Protein AF-A0A4V2LS46-F1 (afdb_monomer_lite)

Structure (mmCIF, N/CA/C/O backbone):
data_AF-A0A4V2LS46-F1
#
_entry.id   AF-A0A4V2LS46-F1
#
loop_
_atom_site.group_PDB
_atom_site.id
_atom_site.type_symbol
_atom_site.label_atom_id
_atom_site.label_alt_id
_atom_site.label_comp_id
_atom_site.label_asym_id
_atom_site.label_entity_id
_atom_site.label_seq_id
_atom_site.pdbx_PDB_ins_code
_atom_site.Cartn_x
_atom_site.Cartn_y
_atom_site.Cartn_z
_atom_site.occupancy
_atom_site.B_iso_or_equiv
_atom_site.auth_seq_id
_atom_site.auth_comp_id
_atom_site.auth_asym_id
_atom_site.auth_atom_id
_atom_site.pdbx_PDB_model_num
ATOM 1 N N . MET A 1 1 ? -4.763 -1.444 -13.322 1.00 91.62 1 MET A N 1
ATOM 2 C CA . MET A 1 1 ? -3.681 -0.440 -13.292 1.00 91.62 1 MET A CA 1
ATOM 3 C C . MET A 1 1 ? -2.471 -1.110 -12.683 1.00 91.62 1 MET A C 1
ATOM 5 O O . MET A 1 1 ? -2.645 -1.791 -11.683 1.00 91.62 1 MET A O 1
ATOM 9 N N . GLN A 1 2 ? -1.291 -0.934 -13.269 1.00 95.69 2 GLN A N 1
ATOM 10 C CA . GLN A 1 2 ? -0.051 -1.439 -12.686 1.00 95.69 2 GLN A CA 1
ATOM 11 C C . GLN A 1 2 ? 0.590 -0.338 -11.835 1.00 95.69 2 GLN A C 1
ATOM 13 O O . GLN A 1 2 ? 0.689 0.803 -12.288 1.00 95.69 2 GLN A O 1
ATOM 18 N N . ILE A 1 3 ? 0.989 -0.669 -10.609 1.00 96.00 3 ILE A N 1
ATOM 19 C CA . ILE A 1 3 ? 1.725 0.215 -9.697 1.00 96.00 3 ILE A CA 1
ATOM 20 C C . ILE A 1 3 ? 2.957 -0.504 -9.150 1.00 96.00 3 ILE A C 1
ATOM 22 O O . ILE A 1 3 ? 3.035 -1.727 -9.210 1.00 96.00 3 ILE A O 1
ATOM 26 N N . PHE A 1 4 ? 3.883 0.246 -8.559 1.00 97.06 4 PHE A N 1
ATOM 27 C CA . PHE A 1 4 ? 4.908 -0.321 -7.688 1.00 97.06 4 PHE A CA 1
ATOM 28 C C . PHE A 1 4 ? 4.479 -0.128 -6.236 1.00 97.06 4 PHE A C 1
ATOM 30 O O . PHE A 1 4 ? 4.327 1.003 -5.778 1.00 97.06 4 PHE A O 1
ATOM 37 N N . LEU A 1 5 ? 4.261 -1.228 -5.520 1.00 96.44 5 LEU A N 1
ATOM 38 C CA . LEU A 1 5 ? 3.952 -1.229 -4.096 1.00 96.44 5 LEU A CA 1
ATOM 39 C C . LEU A 1 5 ? 5.182 -1.739 -3.349 1.00 96.44 5 LEU A C 1
ATOM 41 O O . LEU A 1 5 ? 5.558 -2.895 -3.500 1.00 96.44 5 LEU A O 1
ATOM 45 N N . ASN A 1 6 ? 5.826 -0.871 -2.565 1.00 95.38 6 ASN A N 1
ATOM 46 C CA . ASN A 1 6 ? 7.048 -1.197 -1.815 1.00 95.38 6 ASN A CA 1
ATOM 47 C C . ASN A 1 6 ? 8.174 -1.795 -2.687 1.00 95.38 6 ASN A C 1
ATOM 49 O O . ASN A 1 6 ? 8.916 -2.665 -2.243 1.00 95.38 6 ASN A O 1
ATOM 53 N N . GLY A 1 7 ? 8.296 -1.325 -3.933 1.00 95.62 7 GLY A N 1
ATOM 54 C CA . GLY A 1 7 ? 9.304 -1.787 -4.895 1.00 95.62 7 GLY A CA 1
ATOM 55 C C . GLY A 1 7 ? 8.880 -2.982 -5.753 1.00 95.62 7 GLY A C 1
ATOM 56 O O . GLY A 1 7 ? 9.569 -3.300 -6.719 1.00 95.62 7 GLY A O 1
ATOM 57 N N . GLU A 1 8 ? 7.730 -3.597 -5.477 1.00 97.56 8 GLU A N 1
ATOM 58 C CA . GLU A 1 8 ? 7.210 -4.721 -6.256 1.00 97.56 8 GLU A CA 1
ATOM 59 C C . GLU A 1 8 ? 6.126 -4.267 -7.236 1.00 97.56 8 GLU A C 1
ATOM 61 O O . GLU A 1 8 ? 5.197 -3.540 -6.872 1.00 97.56 8 GLU A O 1
ATOM 66 N N . ALA A 1 9 ? 6.230 -4.703 -8.493 1.00 97.50 9 ALA A N 1
ATOM 67 C CA . ALA A 1 9 ? 5.193 -4.457 -9.486 1.00 97.50 9 ALA A CA 1
ATOM 68 C C . ALA A 1 9 ? 3.920 -5.231 -9.105 1.00 97.50 9 A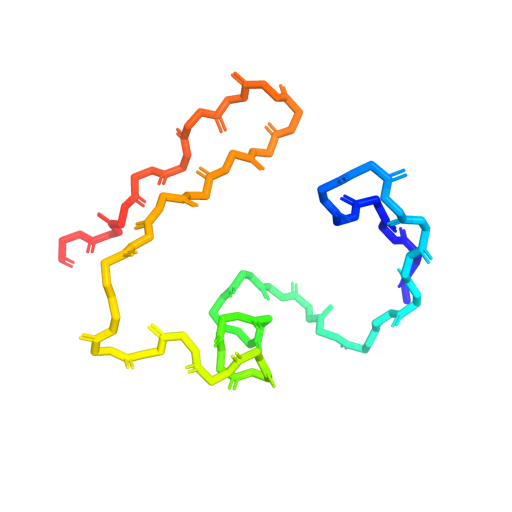LA A C 1
ATOM 70 O O . ALA A 1 9 ? 3.934 -6.456 -8.999 1.00 97.50 9 ALA A O 1
ATOM 71 N N . LYS A 1 10 ? 2.811 -4.512 -8.922 1.00 97.31 10 LYS A N 1
ATOM 72 C CA . LYS A 1 10 ? 1.503 -5.064 -8.571 1.00 97.31 10 LYS A CA 1
ATOM 73 C C . LYS A 1 10 ? 0.440 -4.528 -9.521 1.00 97.31 10 LYS A C 1
ATOM 75 O O . LYS A 1 10 ? 0.268 -3.317 -9.668 1.00 97.31 10 LYS A O 1
ATOM 80 N N . ASP A 1 11 ? -0.325 -5.434 -10.117 1.00 97.38 11 ASP A N 1
ATOM 81 C CA . ASP A 1 11 ? -1.569 -5.079 -10.789 1.00 97.38 11 ASP A CA 1
ATOM 82 C C . ASP A 1 11 ? -2.695 -4.909 -9.766 1.00 97.38 11 ASP A C 1
ATOM 84 O O . ASP A 1 11 ? -2.866 -5.709 -8.848 1.00 97.38 11 ASP A O 1
ATOM 88 N N . THR A 1 12 ? -3.475 -3.843 -9.917 1.00 96.06 12 THR A N 1
ATOM 89 C CA . THR A 1 12 ? -4.608 -3.535 -9.043 1.00 96.06 12 THR A CA 1
ATOM 90 C C . THR A 1 12 ? -5.792 -2.986 -9.833 1.00 96.06 12 THR A C 1
ATOM 92 O O . THR A 1 12 ? -5.643 -2.299 -10.852 1.00 96.06 12 THR A O 1
ATOM 95 N N . THR A 1 13 ? -6.997 -3.280 -9.355 1.00 97.06 13 THR A N 1
ATOM 96 C CA . THR A 1 13 ? -8.244 -2.669 -9.830 1.00 97.06 13 THR A CA 1
ATOM 97 C C . THR A 1 13 ? -8.652 -1.447 -9.007 1.00 97.06 13 THR A C 1
ATOM 99 O O . THR A 1 13 ? -9.606 -0.761 -9.382 1.00 97.06 13 THR A O 1
ATOM 102 N N . CYS A 1 14 ? -7.951 -1.161 -7.903 1.00 97.06 14 CYS A N 1
ATOM 103 C CA . CYS A 1 14 ? -8.207 -0.004 -7.055 1.00 97.06 14 CYS A CA 1
ATOM 104 C C . CYS A 1 14 ? -8.034 1.295 -7.847 1.00 97.06 14 CYS A C 1
ATOM 106 O O . CYS A 1 14 ? -7.106 1.454 -8.643 1.00 97.06 14 CYS A O 1
ATOM 108 N N . ARG A 1 15 ? -8.936 2.247 -7.606 1.00 95.69 15 ARG A N 1
ATOM 109 C CA . ARG A 1 15 ? -8.961 3.551 -8.288 1.00 95.69 15 ARG A CA 1
ATOM 110 C C . ARG A 1 15 ? -8.477 4.697 -7.410 1.00 95.69 15 ARG A C 1
ATOM 112 O O . ARG A 1 15 ? -8.277 5.801 -7.902 1.00 95.69 15 ARG A O 1
ATOM 119 N N . ASN A 1 16 ? -8.331 4.456 -6.113 1.00 94.19 16 ASN A N 1
ATOM 120 C CA . ASN A 1 16 ? -7.847 5.429 -5.147 1.00 94.19 16 ASN A CA 1
ATOM 121 C C . ASN A 1 16 ? -7.153 4.724 -3.974 1.00 94.19 16 ASN A C 1
ATOM 123 O O . ASN A 1 16 ? -7.220 3.501 -3.832 1.00 94.19 16 ASN A O 1
ATOM 127 N N . LEU A 1 17 ? -6.493 5.519 -3.133 1.00 92.94 17 LEU A N 1
ATOM 128 C CA . LEU A 1 17 ? -5.720 5.007 -2.008 1.00 92.94 17 LEU A CA 1
ATOM 129 C C . LEU A 1 17 ? -6.593 4.342 -0.934 1.00 92.94 17 LEU A C 1
ATOM 131 O O . LEU A 1 17 ? -6.166 3.354 -0.348 1.00 92.94 17 LEU A O 1
ATOM 135 N N . LEU A 1 18 ? -7.813 4.839 -0.703 1.00 93.50 18 LEU A N 1
ATOM 136 C CA . LEU A 1 18 ? -8.733 4.258 0.280 1.00 93.50 18 LEU A CA 1
ATOM 137 C C . LEU A 1 18 ? -9.058 2.798 -0.062 1.00 93.50 18 LEU A C 1
ATOM 139 O O . LEU A 1 18 ? -8.911 1.925 0.786 1.00 93.50 18 LEU A O 1
ATOM 143 N N . GLN A 1 19 ? -9.417 2.530 -1.319 1.00 95.81 19 GLN A N 1
ATOM 144 C CA . GLN A 1 19 ? -9.685 1.172 -1.802 1.00 95.81 19 GLN A CA 1
ATOM 145 C C . GLN A 1 19 ? -8.463 0.263 -1.666 1.00 95.81 19 GLN A C 1
ATOM 147 O O . GLN A 1 19 ? -8.607 -0.897 -1.299 1.00 95.81 19 GLN A O 1
ATOM 152 N N . LEU A 1 20 ? -7.263 0.785 -1.939 1.00 95.56 20 LEU A N 1
ATOM 153 C CA . LEU A 1 20 ? -6.029 0.009 -1.820 1.00 95.56 20 LEU A CA 1
ATOM 154 C C . LEU A 1 20 ? -5.708 -0.327 -0.355 1.00 95.56 20 LEU A C 1
ATOM 156 O O . LEU A 1 20 ? -5.341 -1.455 -0.050 1.00 95.56 20 LEU A O 1
ATOM 160 N N . VAL A 1 21 ? -5.880 0.625 0.563 1.00 94.00 21 VAL A N 1
ATOM 161 C CA . VAL A 1 21 ? -5.708 0.411 2.012 1.00 94.00 21 VAL A CA 1
ATOM 162 C C . VAL A 1 21 ? -6.702 -0.626 2.547 1.00 94.00 21 VAL A C 1
ATOM 164 O O . VAL A 1 21 ? -6.324 -1.448 3.383 1.00 94.00 21 VAL A O 1
ATOM 167 N N . GLN A 1 22 ? -7.942 -0.600 2.051 1.00 94.50 22 GLN A N 1
ATOM 168 C CA . GLN 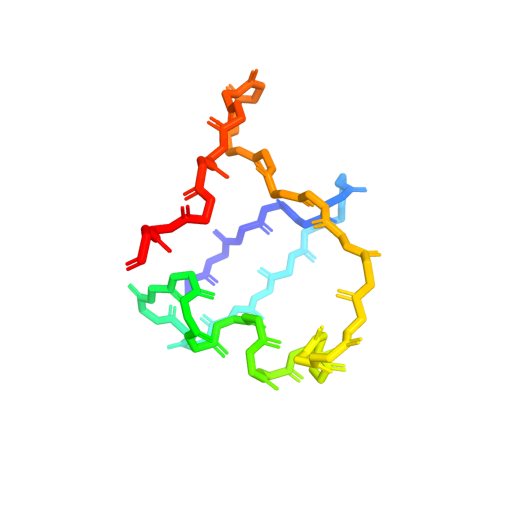A 1 22 ? -8.981 -1.579 2.374 1.00 94.50 22 GLN A CA 1
ATOM 169 C C . GLN A 1 22 ? -8.646 -2.972 1.843 1.00 94.50 22 GLN A C 1
ATOM 171 O O . GLN A 1 22 ? -8.696 -3.932 2.605 1.00 94.50 22 GLN A O 1
ATOM 176 N N . GLU A 1 23 ? -8.246 -3.080 0.571 1.00 96.50 23 GLU A N 1
ATOM 177 C CA . GLU A 1 23 ? -7.822 -4.345 -0.048 1.00 96.50 23 GLU A CA 1
ATOM 178 C C 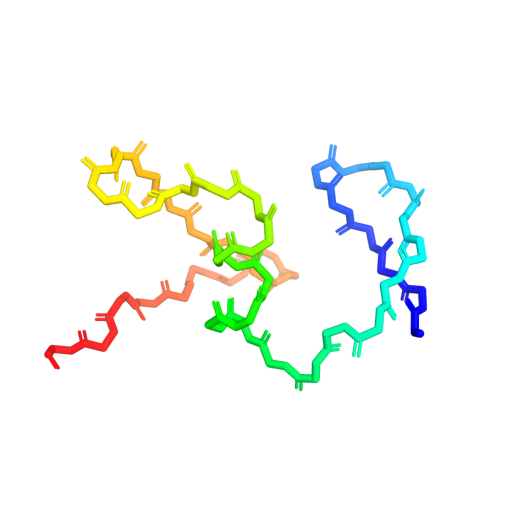. GLU A 1 23 ? -6.643 -4.982 0.705 1.00 96.50 23 GLU A C 1
ATOM 180 O O . GLU A 1 23 ? -6.574 -6.198 0.840 1.00 96.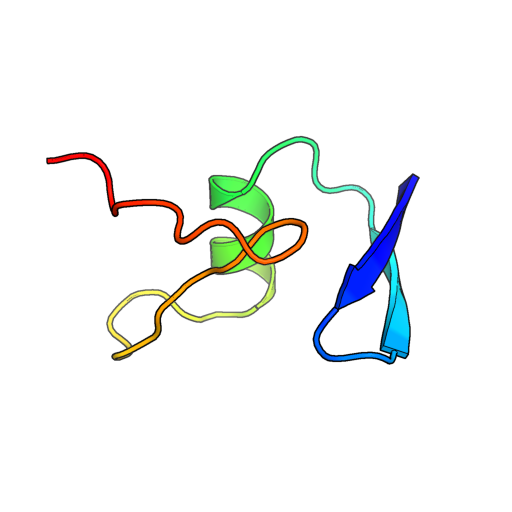50 23 GLU A O 1
ATOM 185 N N . LEU A 1 24 ? -5.724 -4.162 1.219 1.00 95.19 24 LEU A N 1
ATOM 186 C CA . LEU A 1 24 ? -4.561 -4.612 1.987 1.00 95.19 24 LEU A CA 1
ATOM 187 C C . LEU A 1 24 ? -4.862 -4.863 3.477 1.00 95.19 24 LEU A C 1
ATOM 189 O O . LEU A 1 24 ? -3.941 -5.169 4.239 1.00 95.19 24 LEU A O 1
ATOM 193 N N . GLU A 1 25 ? -6.115 -4.697 3.912 1.00 96.50 25 GLU A N 1
ATOM 194 C CA . GLU A 1 25 ? -6.557 -4.881 5.300 1.00 96.50 25 GLU A CA 1
ATOM 195 C C . GLU A 1 25 ? -5.686 -4.101 6.304 1.00 96.50 25 GLU A C 1
ATOM 197 O O . GLU A 1 25 ? -5.266 -4.607 7.353 1.00 96.50 25 GLU A O 1
ATOM 202 N N . LEU A 1 26 ? -5.339 -2.859 5.953 1.00 94.00 26 LEU A N 1
ATOM 203 C CA . LEU A 1 26 ? -4.475 -1.999 6.769 1.00 94.00 26 LEU A CA 1
ATOM 204 C C . LEU A 1 26 ? -5.262 -1.093 7.726 1.00 94.00 26 LEU A C 1
ATOM 206 O O . LEU A 1 26 ? -4.663 -0.393 8.545 1.00 94.00 26 LEU A O 1
ATOM 210 N N . GLU A 1 27 ? -6.593 -1.106 7.662 1.00 90.75 27 GLU A N 1
ATOM 211 C CA . GLU A 1 27 ? -7.447 -0.359 8.587 1.00 90.75 27 GLU A CA 1
ATOM 212 C C . GLU A 1 27 ? -7.184 -0.770 10.047 1.00 90.75 27 GLU A C 1
ATOM 214 O O . GLU A 1 27 ? -6.933 -1.931 10.366 1.00 90.75 27 GLU A O 1
ATOM 219 N N . GLY A 1 28 ? -7.151 0.211 10.952 1.00 89.81 28 GLY A N 1
ATOM 220 C CA . GLY A 1 28 ? -6.788 -0.004 12.359 1.00 89.81 28 GLY A CA 1
ATOM 221 C C . GLY A 1 28 ? -5.297 -0.277 12.621 1.00 89.81 28 GLY A C 1
ATOM 222 O O . GLY A 1 28 ? -4.873 -0.238 13.777 1.00 89.81 28 GLY A O 1
ATOM 223 N N . LYS A 1 29 ? -4.470 -0.487 11.586 1.00 93.75 29 LYS A N 1
ATOM 224 C CA . LYS A 1 29 ? -3.018 -0.678 11.730 1.00 93.75 29 LYS A CA 1
ATOM 225 C C . LYS A 1 29 ? -2.267 0.657 11.676 1.00 93.75 29 LYS A C 1
ATOM 227 O O . LYS A 1 29 ? -2.727 1.660 11.118 1.00 93.75 29 LYS A O 1
ATOM 232 N N . ARG A 1 30 ? -1.063 0.680 12.256 1.00 94.62 30 ARG A N 1
ATOM 233 C CA . ARG A 1 30 ? -0.127 1.805 12.114 1.00 94.62 30 ARG A CA 1
ATOM 234 C C . ARG A 1 30 ? 0.660 1.639 10.818 1.00 94.62 30 ARG A C 1
ATOM 236 O O . ARG A 1 30 ? 1.436 0.702 10.690 1.00 94.62 30 ARG A O 1
ATOM 243 N N . PHE A 1 31 ? 0.446 2.553 9.881 1.00 94.12 31 PHE A N 1
ATOM 244 C CA . PHE A 1 31 ? 1.146 2.613 8.602 1.00 94.12 31 PHE A CA 1
ATOM 245 C C . PHE A 1 31 ? 1.203 4.066 8.119 1.00 94.12 31 PHE A C 1
ATOM 247 O O . PHE A 1 31 ? 0.341 4.880 8.481 1.00 94.12 31 PHE A O 1
ATOM 254 N N . ALA A 1 32 ? 2.203 4.357 7.294 1.00 94.25 32 ALA A N 1
ATOM 255 C CA . ALA A 1 32 ? 2.297 5.556 6.475 1.00 94.25 32 ALA A CA 1
ATOM 256 C C . ALA A 1 32 ? 2.186 5.144 5.003 1.00 94.25 32 ALA A C 1
ATOM 258 O O . ALA A 1 32 ? 2.464 3.996 4.659 1.00 94.25 32 ALA A O 1
ATOM 259 N N . VAL A 1 33 ? 1.746 6.067 4.155 1.00 94.56 33 VAL A N 1
ATOM 260 C CA . VAL A 1 33 ? 1.723 5.866 2.707 1.00 94.56 33 VAL A CA 1
ATOM 261 C C . VAL A 1 33 ? 2.590 6.937 2.079 1.00 94.56 33 VAL A C 1
ATOM 263 O O . VAL A 1 33 ? 2.421 8.121 2.370 1.00 94.56 33 VAL A O 1
ATOM 266 N N . GLU A 1 34 ? 3.473 6.509 1.189 1.00 95.88 34 GLU A N 1
ATOM 267 C CA . GLU A 1 34 ? 4.259 7.379 0.328 1.00 95.88 34 GLU A CA 1
ATOM 268 C C . GLU A 1 34 ? 3.900 7.083 -1.124 1.00 95.88 34 GLU A C 1
ATOM 270 O O . GLU A 1 34 ? 3.777 5.925 -1.526 1.00 95.88 34 GLU A O 1
ATOM 275 N N . GLN A 1 35 ? 3.714 8.133 -1.914 1.00 94.75 35 GLN A N 1
ATOM 276 C CA . GLN A 1 35 ? 3.519 8.031 -3.352 1.00 94.75 35 GLN A CA 1
ATOM 277 C C . GLN A 1 35 ? 4.639 8.804 -4.035 1.00 94.75 35 GLN A C 1
ATOM 279 O O . GLN A 1 35 ? 4.690 10.023 -3.917 1.00 94.75 35 GLN A O 1
ATOM 284 N N . ASN A 1 36 ? 5.519 8.103 -4.757 1.00 95.00 36 ASN A N 1
ATOM 285 C CA . ASN A 1 36 ? 6.675 8.704 -5.433 1.00 95.00 36 ASN A CA 1
ATOM 286 C C . ASN A 1 36 ? 7.483 9.614 -4.487 1.00 95.00 36 ASN A C 1
ATOM 288 O O . ASN A 1 36 ? 7.662 10.795 -4.766 1.00 95.00 36 ASN A O 1
ATOM 292 N N . GLU A 1 37 ? 7.892 9.061 -3.339 1.00 93.69 37 GLU A N 1
ATOM 293 C CA . GLU A 1 37 ? 8.670 9.747 -2.287 1.00 93.69 37 GLU A CA 1
ATOM 294 C C . GLU A 1 37 ? 7.933 10.894 -1.564 1.00 93.69 37 GLU A C 1
ATOM 296 O O . GLU A 1 37 ? 8.500 11.563 -0.703 1.00 93.69 37 GLU A O 1
ATOM 301 N N . MET A 1 38 ? 6.643 11.103 -1.847 1.00 95.25 38 MET A N 1
ATOM 302 C CA . MET A 1 38 ? 5.808 12.086 -1.155 1.00 95.25 38 MET A CA 1
ATOM 303 C C . MET A 1 38 ? 4.920 11.409 -0.112 1.00 95.25 38 MET A C 1
ATOM 305 O O . MET A 1 38 ? 4.082 10.571 -0.453 1.00 95.25 38 MET A O 1
ATOM 309 N N . I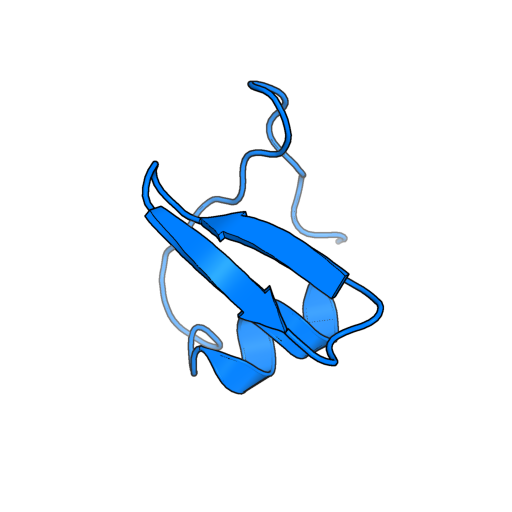LE A 1 39 ? 5.050 11.806 1.158 1.00 94.25 39 ILE A N 1
ATOM 310 C CA . ILE A 1 39 ? 4.172 11.323 2.234 1.00 94.25 39 ILE A CA 1
ATOM 311 C C . ILE A 1 39 ? 2.747 11.829 1.996 1.00 94.25 39 ILE A C 1
ATOM 313 O O . ILE A 1 39 ? 2.495 13.035 1.940 1.00 94.25 39 ILE A O 1
ATOM 317 N N . ILE A 1 40 ? 1.798 10.898 1.926 1.00 93.44 40 ILE A N 1
ATOM 318 C CA . ILE A 1 40 ? 0.373 11.201 1.849 1.00 93.44 40 ILE A CA 1
ATOM 319 C C . ILE A 1 40 ? -0.175 11.251 3.272 1.00 93.44 40 ILE A C 1
ATOM 321 O O . ILE A 1 40 ? -0.218 10.242 3.983 1.00 93.44 40 ILE A O 1
ATOM 325 N N . SER A 1 41 ? -0.592 12.439 3.709 1.00 91.38 41 SER A N 1
ATOM 326 C CA . SER A 1 41 ? -1.242 12.589 5.006 1.00 91.38 41 SER A CA 1
ATOM 327 C C . SER A 1 41 ? -2.557 11.812 5.018 1.00 91.38 41 SER A C 1
ATOM 329 O O . SER A 1 41 ? -3.342 11.856 4.068 1.00 91.38 41 SER A O 1
ATOM 331 N N . LYS A 1 42 ? -2.824 11.103 6.121 1.00 84.00 42 LYS A N 1
ATOM 332 C CA . LYS A 1 42 ? -4.184 10.630 6.382 1.00 84.00 42 LYS A CA 1
ATOM 333 C C . LYS A 1 42 ? -5.054 11.881 6.474 1.00 84.00 42 LYS A C 1
ATOM 335 O O . LYS A 1 42 ? -4.750 12.780 7.261 1.00 84.00 42 LYS A O 1
ATOM 340 N N . SER A 1 43 ? -6.070 11.968 5.621 1.00 75.00 43 SER A N 1
ATOM 341 C CA . SER A 1 43 ? -7.093 13.005 5.732 1.00 75.00 43 SER A CA 1
ATOM 342 C C . SER A 1 43 ? -7.605 13.030 7.174 1.00 75.00 43 SER A C 1
ATOM 344 O O . SER A 1 43 ? -7.756 11.966 7.778 1.00 75.00 43 SER A O 1
ATOM 346 N N . LYS A 1 44 ? -7.782 14.235 7.727 1.00 56.22 44 LYS A N 1
ATOM 347 C CA . LYS A 1 44 ? -8.399 14.414 9.047 1.00 56.22 44 LYS A CA 1
ATOM 348 C C . LYS A 1 44 ? -9.760 13.735 9.116 1.00 56.22 44 LYS A C 1
ATOM 350 O O . LYS A 1 44 ? -10.473 13.780 8.088 1.00 56.22 44 LYS A O 1
#

Sequence (44 aa):
MQIFLNGEAKDTTCRNLLQLVQELELEGKR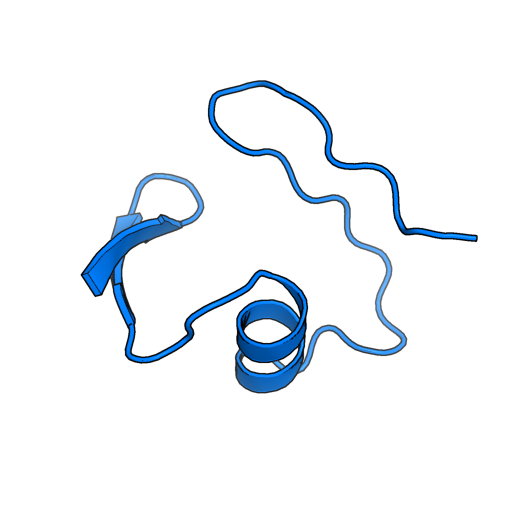FAVEQNEMIISKSK

Foldseek 3Di:
DWDQDVNDIDDDPDPDPVVVCVVVVCPPHDDWDDDPNRTDDDDD

Secondary structure (DSSP, 8-state):
-EEEETTEEEE----SHHHHHHHTT-TTS---EEETTEEEPPP-

pLDDT: mean 93.34, std 6.81, range [56.22, 97.56]

Radius of gyration: 10.64 Å; chains: 1; bounding box: 19×20×26 Å